Protein AF-A0A945MTF8-F1 (afdb_monomer)

Structure (mmCIF, N/CA/C/O backbone):
data_AF-A0A945MTF8-F1
#
_entry.id   AF-A0A945MTF8-F1
#
loop_
_atom_site.group_PDB
_atom_site.id
_atom_site.type_symbol
_atom_site.label_atom_id
_atom_site.label_alt_id
_atom_site.label_comp_id
_atom_site.label_asym_id
_atom_site.label_entity_id
_atom_site.label_seq_id
_atom_site.pdbx_PDB_ins_code
_atom_site.Cartn_x
_atom_site.Cartn_y
_atom_site.Cartn_z
_atom_site.occupancy
_atom_site.B_iso_or_equiv
_atom_site.auth_seq_id
_atom_site.auth_comp_id
_atom_site.auth_asym_id
_atom_site.auth_atom_id
_atom_site.pdbx_PDB_model_num
ATOM 1 N N . MET A 1 1 ? -28.505 -0.202 5.820 1.00 47.41 1 MET A N 1
ATOM 2 C CA . MET A 1 1 ? -27.572 0.506 6.718 1.00 47.41 1 MET A CA 1
ATOM 3 C C . MET A 1 1 ? -26.329 0.778 5.888 1.00 47.41 1 MET A C 1
ATOM 5 O O . MET A 1 1 ? -25.765 -0.178 5.376 1.00 47.41 1 MET A O 1
ATOM 9 N N . SER A 1 2 ? -26.020 2.040 5.592 1.00 57.12 2 SER A N 1
ATOM 10 C CA . SER A 1 2 ? -24.848 2.424 4.793 1.00 57.12 2 SER A CA 1
ATOM 11 C C . SER A 1 2 ? -23.661 2.619 5.728 1.00 57.12 2 SER A C 1
ATOM 13 O O . SER A 1 2 ? -23.760 3.416 6.659 1.00 57.12 2 SER A O 1
ATOM 15 N N . PHE A 1 3 ? -22.570 1.899 5.489 1.00 72.44 3 PHE A N 1
ATOM 16 C CA . PHE A 1 3 ? -21.323 2.063 6.228 1.00 72.44 3 PHE A CA 1
ATOM 17 C C . PHE A 1 3 ? -20.333 2.825 5.352 1.00 72.44 3 PHE A C 1
ATOM 19 O O . PHE A 1 3 ? -20.243 2.568 4.152 1.00 72.44 3 PHE A O 1
ATOM 26 N N . TYR A 1 4 ? -19.634 3.787 5.945 1.00 80.44 4 TYR A N 1
ATOM 27 C CA . TYR A 1 4 ? -18.484 4.417 5.313 1.00 80.44 4 TYR A CA 1
ATOM 28 C C . TYR A 1 4 ? -17.279 3.496 5.501 1.00 80.44 4 TYR A C 1
ATOM 30 O O . TYR A 1 4 ? -16.988 3.092 6.625 1.00 80.44 4 TYR A O 1
ATOM 38 N N . VAL A 1 5 ? -16.605 3.164 4.403 1.00 85.69 5 VAL A N 1
ATOM 39 C CA . VAL A 1 5 ? -15.340 2.428 4.406 1.00 85.69 5 VAL A CA 1
ATOM 40 C C . VAL A 1 5 ? -14.358 3.278 3.618 1.00 85.69 5 VAL A C 1
ATOM 42 O O . VAL A 1 5 ? -14.598 3.562 2.444 1.00 85.69 5 VAL A O 1
ATOM 45 N N . ALA A 1 6 ? -13.293 3.730 4.276 1.00 92.75 6 ALA A N 1
ATOM 46 C CA . ALA A 1 6 ? -12.220 4.430 3.587 1.00 92.75 6 ALA A CA 1
ATOM 47 C C . ALA A 1 6 ? -11.354 3.416 2.831 1.00 92.75 6 ALA A C 1
ATOM 49 O O . ALA A 1 6 ? -11.123 2.311 3.320 1.00 92.75 6 ALA A O 1
ATOM 50 N N . ALA A 1 7 ? -10.878 3.801 1.653 1.00 93.38 7 ALA A N 1
ATOM 51 C CA . ALA A 1 7 ? -9.973 3.003 0.842 1.00 93.38 7 ALA A CA 1
ATOM 52 C C . ALA A 1 7 ? -8.694 3.801 0.590 1.00 93.38 7 ALA A C 1
ATOM 54 O O . ALA A 1 7 ? -8.770 4.975 0.221 1.00 93.38 7 ALA A O 1
ATOM 55 N N . TYR A 1 8 ? -7.545 3.164 0.800 1.00 93.38 8 TYR A N 1
ATOM 56 C CA . TYR A 1 8 ? -6.234 3.786 0.669 1.00 93.38 8 TYR A CA 1
ATOM 57 C C . TYR A 1 8 ? -5.361 3.001 -0.299 1.00 93.38 8 TYR A C 1
ATOM 59 O O . TYR A 1 8 ? -5.041 1.837 -0.037 1.00 93.38 8 TYR A O 1
ATOM 67 N N . ASP A 1 9 ? -4.910 3.664 -1.359 1.00 90.69 9 ASP A N 1
ATOM 68 C CA . ASP A 1 9 ? -3.800 3.173 -2.166 1.00 90.69 9 ASP A CA 1
ATOM 69 C C . ASP A 1 9 ? -2.518 3.347 -1.341 1.00 90.69 9 ASP A C 1
ATOM 71 O O . ASP A 1 9 ? -2.094 4.448 -0.985 1.00 90.69 9 ASP A O 1
ATOM 75 N N . THR A 1 10 ? -1.968 2.216 -0.914 1.00 89.00 10 THR A N 1
ATOM 76 C CA . THR A 1 10 ? -0.821 2.119 -0.014 1.00 89.00 10 THR A CA 1
ATOM 77 C C . THR A 1 10 ? 0.413 1.870 -0.861 1.00 89.00 10 THR A C 1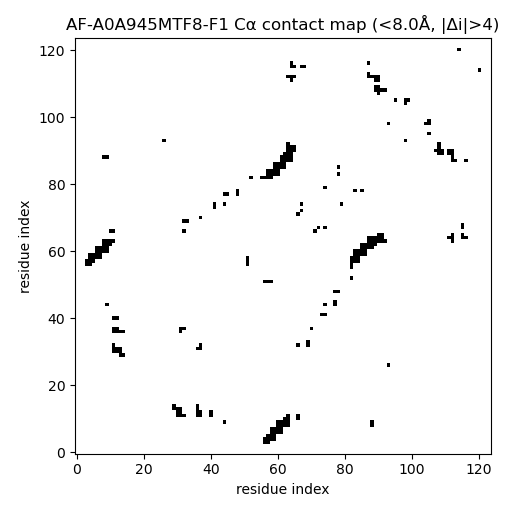
ATOM 79 O O . THR A 1 10 ? 0.827 0.733 -1.103 1.00 89.00 10 THR A O 1
ATOM 82 N N . GLU A 1 11 ? 0.965 2.973 -1.343 1.00 82.06 11 GLU A N 1
ATOM 83 C CA . GLU A 1 11 ? 2.108 3.021 -2.247 1.00 82.06 11 GLU A CA 1
ATOM 84 C C . GLU A 1 11 ? 3.346 3.571 -1.526 1.00 82.06 11 GLU A C 1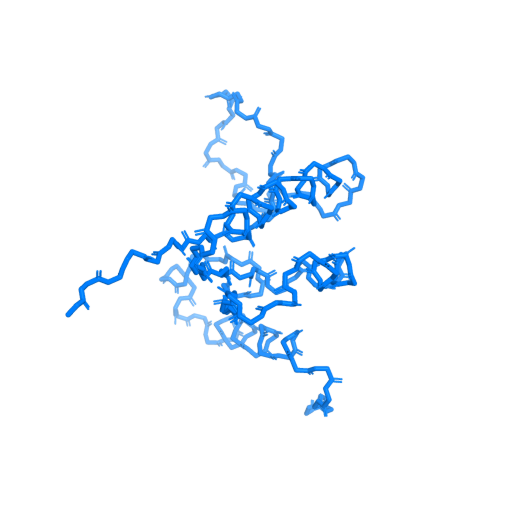
ATOM 86 O O . GLU A 1 11 ? 3.239 4.254 -0.504 1.00 82.06 11 GLU A O 1
ATOM 91 N N . ALA A 1 12 ? 4.542 3.299 -2.055 1.00 68.19 12 ALA A N 1
ATOM 92 C CA . ALA A 1 12 ? 5.743 3.977 -1.576 1.00 68.19 12 ALA A CA 1
ATOM 93 C C . ALA A 1 12 ? 5.638 5.470 -1.910 1.00 68.19 12 ALA A C 1
ATOM 95 O O . ALA A 1 12 ? 5.496 5.846 -3.072 1.00 68.19 12 ALA A O 1
ATOM 96 N N . VAL A 1 13 ? 5.712 6.328 -0.892 1.00 63.00 13 VAL A N 1
ATOM 97 C CA . VAL A 1 13 ? 5.576 7.770 -1.092 1.00 63.00 13 VAL A CA 1
ATOM 9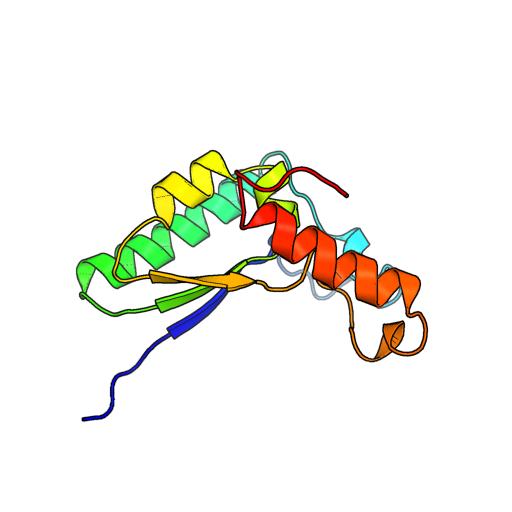8 C C . VAL A 1 13 ? 6.943 8.411 -1.318 1.00 63.00 13 VAL A C 1
ATOM 100 O O . VAL A 1 13 ? 7.774 8.529 -0.421 1.00 63.00 13 VAL A O 1
ATOM 103 N N . PHE A 1 14 ? 7.116 8.798 -2.579 1.00 61.62 14 PHE A N 1
ATOM 104 C CA . PHE A 1 14 ? 7.880 9.896 -3.166 1.00 61.62 14 PHE A CA 1
ATOM 105 C C . PHE A 1 14 ? 8.395 10.965 -2.186 1.00 61.62 14 PHE A C 1
ATOM 107 O O . PHE A 1 14 ? 7.672 11.439 -1.309 1.00 61.62 14 PHE A O 1
ATOM 114 N N . ALA A 1 15 ? 9.613 11.463 -2.433 1.00 44.88 15 ALA A N 1
ATOM 115 C CA . ALA A 1 15 ? 10.020 12.779 -1.942 1.00 44.88 15 ALA A CA 1
ATOM 116 C C . ALA A 1 15 ? 8.982 13.807 -2.422 1.00 44.88 15 ALA A C 1
ATOM 118 O O . ALA A 1 15 ? 8.796 14.040 -3.614 1.00 44.88 15 ALA A O 1
ATOM 119 N N . TRP A 1 16 ? 8.227 14.356 -1.494 1.00 49.53 16 TRP A N 1
ATOM 120 C CA . TRP A 1 16 ? 7.029 15.130 -1.754 1.00 49.53 16 TRP A CA 1
ATOM 121 C C . TRP A 1 16 ? 7.348 16.479 -2.431 1.00 49.53 16 TRP A C 1
ATOM 123 O O . TRP A 1 16 ? 8.035 17.334 -1.885 1.00 49.53 16 TRP A O 1
ATOM 133 N N . TRP A 1 17 ? 6.761 16.636 -3.624 1.00 42.28 17 TRP A N 1
ATOM 134 C CA . TRP A 1 17 ? 5.992 17.797 -4.103 1.00 42.28 17 TRP A CA 1
ATOM 135 C C . TRP A 1 17 ? 6.692 19.134 -4.403 1.00 42.28 17 TRP A C 1
ATOM 137 O O . TRP A 1 17 ? 6.197 20.203 -4.048 1.00 42.28 17 TRP A O 1
ATOM 147 N N . GLU A 1 18 ? 7.766 19.101 -5.193 1.00 41.84 18 GLU A N 1
ATOM 148 C CA . GLU A 1 18 ? 8.070 20.235 -6.072 1.00 41.84 18 GLU A CA 1
ATOM 149 C C . GLU A 1 18 ? 7.345 20.049 -7.424 1.00 41.84 18 GLU A C 1
ATOM 151 O O . GLU A 1 18 ? 7.584 19.046 -8.100 1.00 41.84 18 GLU A O 1
ATOM 156 N N . PRO A 1 19 ? 6.507 21.003 -7.886 1.00 43.00 19 PRO A N 1
ATOM 157 C CA . PRO A 1 19 ? 5.896 20.986 -9.225 1.00 43.00 19 PRO A CA 1
ATOM 158 C C . PRO A 1 19 ? 6.924 21.187 -10.359 1.00 43.00 19 PRO A C 1
ATOM 160 O O . PRO A 1 19 ? 6.573 21.465 -11.504 1.00 43.00 19 PRO A O 1
ATOM 163 N N . THR A 1 20 ? 8.210 21.071 -10.054 1.00 48.09 20 THR A N 1
ATOM 164 C CA . THR A 1 20 ? 9.339 21.386 -10.918 1.00 48.09 20 THR A CA 1
ATOM 165 C C . THR A 1 20 ? 10.145 20.135 -11.204 1.00 48.09 20 THR A C 1
ATOM 167 O O . THR A 1 20 ? 11.314 20.051 -10.841 1.00 48.09 20 THR A O 1
ATO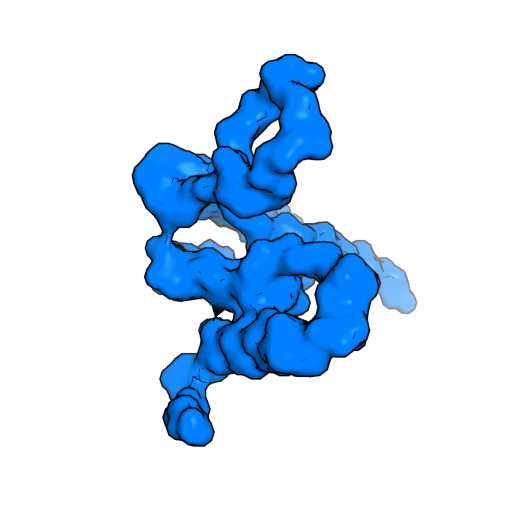M 170 N N . ARG A 1 21 ? 9.568 19.158 -11.910 1.00 47.09 21 ARG A N 1
ATOM 171 C CA . ARG A 1 21 ? 10.392 18.252 -12.722 1.00 47.09 21 ARG A CA 1
ATOM 172 C C . ARG A 1 21 ? 9.582 17.579 -13.819 1.00 47.09 21 ARG A C 1
ATOM 174 O O . ARG A 1 21 ? 8.609 16.889 -13.556 1.00 47.09 21 ARG A O 1
ATOM 181 N N . SER A 1 22 ? 10.012 17.845 -15.048 1.00 47.97 22 SER A N 1
ATOM 182 C CA . SER A 1 22 ? 9.409 17.414 -16.304 1.00 47.97 22 SER A CA 1
ATOM 183 C C . SER A 1 22 ? 9.122 15.909 -16.337 1.00 47.97 22 SER A C 1
ATOM 185 O O . SER A 1 22 ? 10.058 15.114 -16.235 1.00 47.97 22 SER A O 1
ATOM 187 N N . ASP A 1 23 ? 7.839 15.566 -16.439 1.00 52.88 23 ASP A N 1
ATOM 188 C CA . ASP A 1 23 ? 7.137 14.587 -17.295 1.00 52.88 23 ASP A CA 1
ATOM 189 C C . ASP A 1 23 ? 7.887 13.561 -18.196 1.00 52.88 23 ASP A C 1
ATOM 191 O O . ASP A 1 23 ? 7.260 12.937 -19.047 1.00 52.88 23 ASP A O 1
ATOM 195 N N . ALA A 1 24 ? 9.178 13.278 -18.001 1.00 52.44 24 ALA A N 1
ATOM 196 C CA . ALA A 1 24 ? 9.956 12.353 -18.837 1.00 52.44 24 ALA A CA 1
ATOM 197 C C . ALA A 1 24 ? 10.562 11.146 -18.094 1.00 52.44 24 ALA A C 1
ATOM 199 O O . ALA A 1 24 ? 10.941 10.176 -18.745 1.00 52.44 24 ALA A O 1
ATOM 200 N N . ALA A 1 25 ? 10.683 11.176 -16.761 1.00 55.81 25 ALA A N 1
ATOM 201 C CA . ALA A 1 25 ? 11.431 10.145 -16.025 1.00 55.81 25 ALA A CA 1
ATOM 202 C C . ALA A 1 25 ? 10.600 8.906 -15.615 1.00 55.81 25 ALA A C 1
ATOM 204 O O . ALA A 1 25 ? 11.179 7.890 -15.241 1.00 55.81 25 ALA A O 1
ATOM 205 N N . GLY A 1 26 ? 9.268 8.953 -15.740 1.00 60.22 26 GLY A N 1
ATOM 206 C CA . GLY A 1 26 ? 8.378 7.846 -15.364 1.00 60.22 26 GLY A CA 1
ATOM 207 C C . GLY A 1 26 ? 8.201 7.676 -13.847 1.00 60.22 26 GLY A C 1
ATOM 208 O O . GLY A 1 26 ? 8.912 8.286 -13.052 1.00 60.22 26 GLY A O 1
ATOM 209 N N . TYR A 1 27 ? 7.220 6.859 -13.452 1.00 62.59 27 TYR A N 1
ATOM 210 C CA . TYR A 1 27 ? 6.828 6.610 -12.054 1.00 62.59 27 TYR A CA 1
ATOM 211 C C . TYR A 1 27 ? 8.001 6.087 -11.199 1.00 62.59 27 TYR A C 1
ATOM 213 O O . TYR A 1 27 ? 8.249 6.593 -10.105 1.00 62.59 27 TYR A O 1
ATOM 221 N N . ASP A 1 28 ? 8.807 5.175 -11.752 1.00 66.12 28 ASP A N 1
ATOM 222 C CA . ASP A 1 28 ? 9.926 4.524 -11.055 1.00 66.12 28 ASP A CA 1
ATOM 223 C C . ASP A 1 28 ? 11.056 5.469 -10.632 1.00 66.12 28 ASP A C 1
ATOM 225 O O . ASP A 1 28 ? 11.777 5.182 -9.675 1.00 66.12 28 ASP A O 1
ATOM 229 N N . ALA A 1 29 ? 11.233 6.601 -11.319 1.00 67.12 29 ALA A N 1
ATOM 230 C CA . ALA A 1 29 ? 12.355 7.508 -11.072 1.00 67.12 29 ALA A CA 1
ATOM 231 C C . ALA A 1 29 ? 12.294 8.219 -9.712 1.00 67.12 29 ALA A C 1
ATOM 233 O O . ALA A 1 29 ? 13.256 8.881 -9.316 1.00 67.12 29 ALA A O 1
ATOM 234 N N . TYR A 1 30 ? 11.173 8.099 -9.005 1.00 69.19 30 TYR A N 1
ATOM 235 C CA . TYR A 1 30 ? 10.916 8.842 -7.778 1.00 69.19 30 TYR A CA 1
ATOM 236 C C . TYR A 1 30 ? 10.489 7.948 -6.608 1.00 69.19 30 TYR A C 1
ATOM 238 O O . TYR A 1 30 ? 10.158 8.456 -5.534 1.00 69.19 30 TYR A O 1
ATOM 246 N N . LEU A 1 31 ? 10.528 6.628 -6.796 1.00 75.31 31 LEU A N 1
ATOM 247 C CA . LEU A 1 31 ? 10.263 5.660 -5.743 1.00 75.31 31 LEU A CA 1
ATOM 248 C C . LEU A 1 31 ? 11.544 5.364 -4.965 1.00 75.31 31 LEU A C 1
ATOM 250 O O . LEU A 1 31 ? 12.595 5.083 -5.540 1.00 75.31 31 LEU A O 1
ATOM 254 N N . SER A 1 32 ? 11.437 5.353 -3.640 1.00 79.19 32 SER A N 1
ATOM 255 C CA . SER A 1 32 ? 12.433 4.736 -2.768 1.00 79.19 32 SER A CA 1
ATOM 256 C C . SER A 1 32 ? 11.723 3.855 -1.757 1.00 79.19 32 SER A C 1
ATOM 258 O O . SER A 1 32 ? 10.789 4.292 -1.089 1.00 79.19 32 SER A O 1
ATOM 260 N N . TYR A 1 33 ? 12.201 2.622 -1.626 1.00 80.06 33 TYR A N 1
ATOM 261 C CA . TYR A 1 33 ? 11.720 1.655 -0.638 1.00 80.06 33 TYR A CA 1
ATOM 262 C C . TYR A 1 33 ? 12.658 1.536 0.569 1.00 80.06 33 TYR A C 1
ATOM 264 O O . TYR A 1 33 ? 12.488 0.662 1.416 1.00 80.06 33 TYR A O 1
ATOM 272 N N . GLU A 1 34 ? 13.669 2.399 0.648 1.00 82.12 34 GLU A N 1
ATOM 273 C CA . GLU A 1 34 ? 14.733 2.333 1.644 1.00 82.12 34 GLU A CA 1
ATOM 274 C C . GLU A 1 34 ? 14.965 3.694 2.302 1.00 82.12 34 GLU A C 1
ATOM 276 O O . GLU A 1 34 ? 14.571 4.739 1.777 1.00 82.12 34 GLU A O 1
ATOM 281 N N . GLY A 1 35 ? 15.643 3.674 3.451 1.00 86.94 35 GLY A N 1
ATOM 282 C CA . GLY A 1 35 ? 16.039 4.877 4.177 1.00 86.94 35 GLY A CA 1
ATOM 283 C C . GLY A 1 35 ? 14.857 5.672 4.732 1.00 86.94 35 GLY A C 1
ATOM 284 O O . GLY A 1 35 ? 13.843 5.110 5.139 1.00 86.94 35 GLY A O 1
ATOM 285 N N . GLU A 1 36 ? 15.012 6.995 4.762 1.00 86.81 36 GLU A N 1
ATOM 286 C CA . GLU A 1 36 ? 14.027 7.926 5.328 1.00 86.81 36 GLU A CA 1
ATOM 287 C C . GLU A 1 36 ? 12.637 7.849 4.659 1.00 86.81 36 GLU A C 1
ATOM 289 O O . GLU A 1 36 ? 11.660 7.774 5.404 1.00 86.81 36 GLU A O 1
ATOM 294 N N . PRO A 1 37 ? 12.502 7.726 3.320 1.00 83.75 37 PRO A N 1
ATOM 295 C CA . PRO A 1 37 ? 11.196 7.559 2.676 1.00 83.75 37 PRO A CA 1
ATOM 296 C C . PRO A 1 37 ? 10.387 6.368 3.202 1.00 83.75 37 PRO A C 1
ATOM 298 O O . PRO A 1 37 ? 9.181 6.481 3.424 1.00 83.75 37 PRO A O 1
ATOM 301 N N . ARG A 1 38 ? 11.049 5.232 3.466 1.00 87.81 38 ARG A N 1
ATOM 302 C CA . ARG A 1 38 ? 10.402 4.039 4.029 1.00 87.81 38 ARG A CA 1
ATOM 303 C C . ARG A 1 38 ? 9.867 4.300 5.435 1.00 87.81 38 ARG A C 1
ATOM 305 O O . ARG A 1 38 ? 8.746 3.906 5.747 1.00 87.81 38 ARG A O 1
ATOM 312 N N . GLU A 1 39 ? 10.653 4.960 6.280 1.00 89.75 39 GLU A N 1
ATOM 313 C CA . GLU A 1 39 ? 10.241 5.282 7.651 1.00 89.75 39 GLU A CA 1
ATOM 314 C C . GLU A 1 39 ? 9.082 6.286 7.666 1.00 89.75 39 GLU A C 1
ATOM 316 O O . GLU A 1 39 ? 8.117 6.104 8.411 1.00 89.75 39 GLU A O 1
ATOM 321 N N . THR A 1 40 ? 9.125 7.295 6.793 1.00 87.88 40 THR A N 1
ATOM 322 C CA . THR A 1 40 ? 8.040 8.272 6.621 1.00 87.88 40 THR A CA 1
ATOM 323 C C . THR A 1 40 ? 6.756 7.602 6.132 1.00 87.88 40 THR A C 1
ATOM 325 O O . THR A 1 40 ? 5.679 7.856 6.679 1.00 87.88 40 THR A O 1
ATOM 328 N N . PHE A 1 41 ? 6.858 6.669 5.184 1.00 90.44 41 PHE A N 1
ATOM 329 C CA . PHE A 1 41 ? 5.736 5.834 4.759 1.00 90.44 41 PHE A CA 1
ATOM 330 C C . PHE A 1 41 ? 5.144 5.019 5.923 1.00 90.44 41 PHE A C 1
ATOM 332 O O . PHE A 1 41 ? 3.937 5.077 6.163 1.00 90.44 41 PHE A O 1
ATOM 339 N N . LEU A 1 42 ? 5.976 4.303 6.691 1.00 92.88 42 LEU A N 1
ATOM 340 C CA . LEU A 1 42 ? 5.513 3.495 7.827 1.00 92.88 42 LEU A CA 1
ATOM 341 C C . LEU A 1 42 ? 4.857 4.351 8.918 1.00 92.88 42 LEU A C 1
ATOM 343 O O . LEU A 1 42 ? 3.876 3.927 9.532 1.00 92.88 42 LEU A O 1
ATOM 347 N N . ALA A 1 43 ? 5.369 5.561 9.158 1.00 93.44 43 ALA A N 1
ATOM 348 C CA . ALA A 1 43 ? 4.755 6.516 10.072 1.00 93.44 43 ALA A CA 1
ATOM 349 C C . ALA A 1 43 ? 3.368 6.967 9.582 1.00 93.44 43 ALA A C 1
ATOM 351 O O . ALA A 1 43 ? 2.429 7.010 10.377 1.00 93.44 43 ALA A O 1
ATOM 352 N N . GLY A 1 44 ? 3.217 7.235 8.281 1.00 92.94 44 GLY A N 1
ATOM 353 C CA . GLY A 1 44 ? 1.932 7.570 7.663 1.00 92.94 44 GLY A CA 1
ATOM 354 C C . GLY A 1 44 ? 0.915 6.431 7.759 1.00 92.94 44 GLY A C 1
ATOM 355 O O . GLY A 1 44 ? -0.201 6.645 8.234 1.00 92.94 44 GLY A O 1
ATOM 356 N N . ALA A 1 45 ? 1.314 5.209 7.392 1.00 9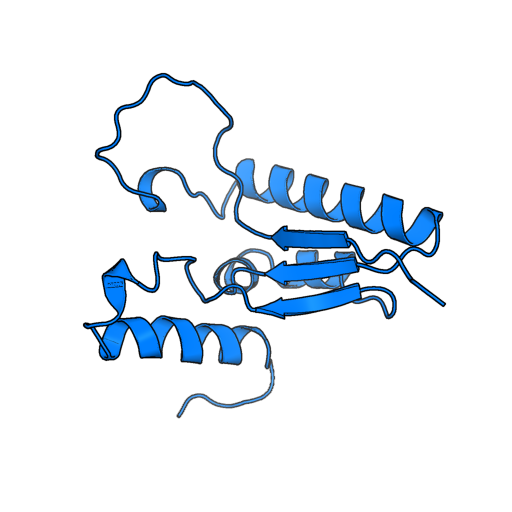4.56 45 ALA A N 1
ATOM 357 C CA . ALA A 1 45 ? 0.465 4.022 7.503 1.00 94.56 45 ALA A CA 1
ATOM 358 C C . ALA A 1 45 ? -0.0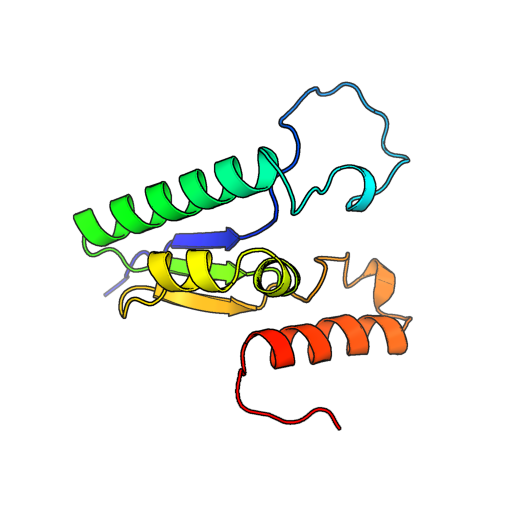14 3.802 8.948 1.00 94.56 45 ALA A C 1
ATOM 360 O O . ALA A 1 45 ? -1.197 3.549 9.183 1.00 94.56 45 ALA A O 1
ATOM 361 N N . ARG A 1 46 ? 0.885 3.973 9.929 1.00 97.06 46 ARG A N 1
ATOM 362 C CA . ARG A 1 46 ? 0.546 3.878 11.354 1.00 97.06 46 ARG A CA 1
ATOM 363 C C . ARG A 1 46 ? -0.466 4.937 11.779 1.00 97.06 46 ARG A C 1
ATOM 365 O O . ARG A 1 46 ? -1.448 4.592 12.425 1.00 97.06 46 ARG A O 1
ATOM 372 N N . ALA A 1 47 ? -0.266 6.193 11.388 1.00 96.88 47 ALA A N 1
ATOM 373 C CA . ALA A 1 47 ? -1.176 7.277 11.747 1.00 96.88 47 ALA A CA 1
ATOM 374 C C . ALA A 1 47 ? -2.600 7.051 11.202 1.00 96.88 47 ALA A C 1
ATOM 376 O O . ALA A 1 47 ? -3.579 7.289 11.910 1.00 96.88 47 ALA A O 1
ATOM 377 N N . VAL A 1 48 ? -2.725 6.550 9.967 1.00 96.38 48 VAL A N 1
ATOM 378 C CA . VAL A 1 48 ? -4.029 6.202 9.376 1.00 96.38 48 VAL A CA 1
ATOM 379 C C . VAL A 1 48 ? -4.677 5.041 10.134 1.00 96.38 48 VAL A C 1
ATOM 381 O O . VAL A 1 48 ? -5.840 5.146 10.526 1.00 96.38 48 VAL A O 1
ATOM 384 N N . ALA A 1 49 ? -3.931 3.963 10.390 1.00 96.88 49 ALA A N 1
ATOM 385 C CA . ALA A 1 49 ? -4.436 2.818 11.144 1.00 96.88 49 ALA A CA 1
ATOM 386 C C . ALA A 1 49 ? -4.933 3.235 12.541 1.00 96.88 49 ALA A C 1
ATOM 388 O O . ALA A 1 49 ? -6.061 2.920 12.917 1.00 96.88 49 ALA A O 1
ATOM 389 N N . GLU A 1 50 ? -4.145 4.014 13.285 1.00 97.69 50 GLU A N 1
ATOM 390 C CA . GLU A 1 50 ? -4.513 4.504 14.619 1.00 97.69 50 GLU A CA 1
ATOM 391 C C . GLU A 1 50 ? -5.801 5.344 14.606 1.00 97.69 50 GLU A C 1
ATOM 393 O O . GLU A 1 50 ? -6.653 5.170 15.480 1.00 97.69 50 GLU A O 1
ATOM 398 N N . ALA A 1 51 ? -5.996 6.202 13.598 1.00 96.56 51 ALA A N 1
ATOM 399 C CA . ALA A 1 51 ? -7.217 6.998 13.460 1.00 96.56 51 ALA A CA 1
ATOM 400 C C . ALA A 1 51 ? -8.471 6.125 13.257 1.00 96.56 51 ALA A C 1
ATOM 402 O O . ALA A 1 51 ? -9.529 6.387 13.843 1.00 96.56 51 ALA A O 1
ATOM 403 N N . HIS A 1 52 ? -8.353 5.063 12.460 1.00 96.88 52 HIS A N 1
ATOM 404 C CA . HIS A 1 52 ? -9.439 4.113 12.245 1.00 96.88 52 HIS A CA 1
ATOM 405 C C . HIS A 1 52 ? -9.741 3.280 13.492 1.00 96.88 52 HIS A C 1
ATOM 407 O O . HIS A 1 52 ? -10.907 3.144 13.865 1.00 96.88 52 HIS A O 1
ATOM 413 N N . LEU A 1 53 ? -8.712 2.779 14.181 1.00 95.62 53 LEU A N 1
ATOM 414 C CA . LEU A 1 53 ? -8.885 2.021 15.423 1.00 95.62 53 LEU A CA 1
ATOM 415 C C . LEU A 1 53 ? -9.519 2.875 16.526 1.00 95.62 53 LEU A C 1
ATOM 417 O O . LEU A 1 53 ? -10.408 2.401 17.227 1.00 95.62 53 LEU A O 1
ATOM 421 N N . GLY A 1 54 ? -9.128 4.148 16.643 1.00 96.19 54 GLY A N 1
ATOM 422 C CA . GLY A 1 54 ? -9.680 5.071 17.639 1.00 96.19 54 GLY A CA 1
ATOM 423 C C . GLY A 1 54 ? -11.160 5.420 17.440 1.00 96.19 54 GLY A C 1
ATOM 424 O O . GLY A 1 54 ? -11.798 5.918 18.365 1.00 96.19 54 GLY A O 1
ATOM 425 N N . THR A 1 55 ? -11.712 5.162 16.253 1.00 93.94 55 THR A N 1
ATOM 426 C CA . THR A 1 55 ? -13.120 5.428 15.913 1.00 93.94 55 THR A CA 1
ATOM 427 C C . THR A 1 55 ? -13.906 4.166 15.566 1.00 93.94 55 THR A C 1
ATOM 429 O O . THR A 1 55 ? -15.071 4.270 15.192 1.00 93.94 55 THR A O 1
ATOM 432 N N . GLU A 1 56 ? -13.275 2.991 15.662 1.00 92.25 56 GLU A N 1
ATOM 433 C CA . GLU A 1 56 ? -13.823 1.703 15.214 1.00 92.25 56 GLU A CA 1
ATOM 434 C C . GLU A 1 56 ? -14.323 1.725 13.753 1.00 92.25 56 GLU A C 1
ATOM 436 O O . GLU A 1 56 ? -15.224 0.978 13.367 1.00 92.25 56 GLU A O 1
ATOM 441 N N . THR A 1 57 ? -13.732 2.582 12.914 1.00 93.88 57 THR A N 1
ATOM 442 C CA . THR A 1 57 ? -14.122 2.724 11.506 1.00 93.88 57 THR A CA 1
ATOM 443 C C . THR A 1 57 ? -13.336 1.728 10.653 1.00 93.88 57 THR A C 1
ATOM 445 O O . THR A 1 57 ? -12.106 1.741 10.708 1.00 93.88 57 THR A O 1
ATOM 448 N N . PRO A 1 58 ? -13.978 0.897 9.816 1.00 95.56 58 PRO A N 1
ATOM 449 C CA . PRO A 1 58 ? -13.256 -0.018 8.937 1.00 95.56 58 PRO A CA 1
ATOM 450 C C . PRO A 1 58 ? -12.525 0.713 7.800 1.00 95.56 58 PRO A C 1
ATOM 452 O O . PRO A 1 58 ? -12.933 1.799 7.374 1.00 95.56 58 PRO A O 1
ATOM 455 N N . ALA A 1 59 ? -11.467 0.091 7.281 1.00 96.25 59 ALA A N 1
ATOM 456 C CA . ALA A 1 59 ? -10.723 0.580 6.119 1.00 96.25 59 ALA A CA 1
ATOM 457 C C . ALA A 1 59 ? -10.249 -0.561 5.219 1.00 96.25 59 ALA A C 1
ATOM 459 O O . ALA A 1 59 ? -9.971 -1.658 5.699 1.00 96.25 59 ALA A O 1
ATOM 460 N N . THR A 1 60 ? -10.092 -0.269 3.932 1.00 95.81 60 THR A N 1
ATOM 461 C CA . THR A 1 60 ? -9.403 -1.136 2.976 1.00 95.81 60 THR A CA 1
ATOM 462 C C . THR A 1 60 ? -8.068 -0.505 2.584 1.00 95.81 60 THR A C 1
ATOM 464 O O . THR A 1 60 ? -8.018 0.668 2.217 1.00 95.81 60 THR A O 1
ATOM 467 N N . PHE A 1 61 ? -6.992 -1.284 2.625 1.00 94.69 61 PHE A N 1
ATOM 468 C CA . PHE A 1 61 ? -5.661 -0.880 2.177 1.00 94.69 61 PHE A CA 1
ATOM 469 C C . PHE A 1 61 ? -5.286 -1.681 0.933 1.00 94.69 61 PHE A C 1
ATOM 471 O O . PHE A 1 61 ? -5.123 -2.899 0.996 1.00 94.69 61 PHE A O 1
ATOM 478 N N . PHE A 1 62 ? -5.138 -1.001 -0.200 1.00 93.50 62 PHE A N 1
ATOM 479 C CA . PHE A 1 62 ? -4.626 -1.580 -1.435 1.00 93.50 62 PHE A CA 1
ATOM 480 C C . PHE A 1 62 ? -3.102 -1.463 -1.428 1.00 93.50 62 PHE A C 1
ATOM 482 O O . PHE A 1 62 ? -2.557 -0.383 -1.614 1.00 93.50 62 PHE A O 1
ATOM 489 N N . ILE A 1 63 ? -2.395 -2.563 -1.176 1.00 91.19 63 ILE A N 1
ATOM 490 C CA . ILE A 1 63 ? -0.940 -2.559 -0.985 1.00 91.19 63 ILE A CA 1
ATOM 491 C C . ILE A 1 63 ? -0.230 -2.912 -2.291 1.00 91.19 63 ILE A C 1
ATOM 493 O O . ILE A 1 63 ? -0.473 -3.979 -2.867 1.00 91.19 63 ILE A O 1
ATOM 497 N N . VAL A 1 64 ? 0.706 -2.057 -2.713 1.00 90.75 64 VAL A N 1
ATOM 498 C CA . VAL A 1 64 ? 1.692 -2.401 -3.748 1.00 90.75 64 VAL A CA 1
ATOM 499 C C . VAL A 1 64 ? 2.602 -3.488 -3.196 1.00 90.75 64 VAL A C 1
ATOM 501 O O . VAL A 1 64 ? 3.366 -3.261 -2.258 1.00 90.75 64 VAL A O 1
ATOM 504 N N . ALA A 1 65 ? 2.517 -4.689 -3.757 1.00 91.06 65 ALA A N 1
ATOM 505 C CA . ALA A 1 65 ? 3.090 -5.881 -3.141 1.00 91.06 65 ALA A CA 1
ATOM 506 C C . ALA A 1 65 ? 4.617 -5.829 -2.970 1.00 91.06 65 ALA A C 1
ATOM 508 O O . ALA A 1 65 ? 5.125 -6.405 -2.011 1.00 91.06 65 ALA A O 1
ATOM 509 N N . LYS A 1 66 ? 5.347 -5.082 -3.809 1.00 88.69 66 LYS A N 1
ATOM 510 C CA . LYS A 1 66 ? 6.789 -4.854 -3.633 1.00 88.69 66 LYS A CA 1
ATOM 511 C C . LYS A 1 66 ? 7.145 -4.206 -2.289 1.00 88.69 66 LYS A C 1
ATOM 513 O O . LYS A 1 66 ? 8.223 -4.467 -1.770 1.00 88.69 66 LYS A O 1
ATOM 518 N N . LEU A 1 67 ? 6.249 -3.433 -1.661 1.00 88.38 67 LEU A N 1
ATOM 519 C CA . LEU A 1 67 ? 6.468 -2.910 -0.301 1.00 88.38 67 LEU A CA 1
ATOM 520 C C . LEU A 1 67 ? 6.717 -4.027 0.718 1.00 88.38 67 LEU A C 1
ATOM 522 O O . LEU A 1 67 ? 7.492 -3.850 1.657 1.00 88.38 67 LEU A O 1
ATOM 526 N N . LEU A 1 68 ? 6.091 -5.189 0.526 1.00 89.94 68 LEU A N 1
ATOM 527 C CA . LEU A 1 68 ? 6.215 -6.318 1.443 1.00 89.94 68 LEU A CA 1
ATOM 528 C C . LEU A 1 68 ? 7.628 -6.914 1.439 1.00 89.94 68 LEU A C 1
ATOM 530 O O . LEU A 1 68 ? 8.062 -7.421 2.472 1.00 89.94 68 LEU A O 1
ATOM 534 N N . ASP A 1 69 ? 8.369 -6.763 0.339 1.00 88.88 69 ASP A N 1
ATOM 535 C CA . ASP A 1 69 ? 9.773 -7.175 0.246 1.00 88.88 69 ASP A CA 1
ATOM 536 C C . ASP A 1 69 ? 10.702 -6.273 1.081 1.00 88.88 69 ASP A C 1
ATOM 538 O O . ASP A 1 69 ? 11.793 -6.693 1.465 1.00 88.88 69 ASP A O 1
ATOM 542 N N . HIS A 1 70 ? 10.273 -5.043 1.388 1.00 88.81 70 HIS A N 1
ATOM 543 C CA . HIS A 1 70 ? 11.099 -4.019 2.039 1.00 88.81 70 HIS A CA 1
ATOM 544 C C . HIS A 1 70 ? 10.687 -3.686 3.481 1.00 88.81 70 HIS A C 1
ATOM 546 O O . HIS A 1 70 ? 11.539 -3.298 4.285 1.00 88.81 70 HIS A O 1
ATOM 552 N N . CYS A 1 71 ? 9.398 -3.797 3.811 1.00 91.00 71 CYS A N 1
ATOM 553 C CA . CYS A 1 71 ? 8.849 -3.481 5.135 1.00 91.00 71 CYS A CA 1
ATOM 554 C C . CYS A 1 71 ? 7.620 -4.333 5.508 1.00 91.00 71 CYS A C 1
ATOM 556 O O . CYS A 1 71 ? 6.734 -3.888 6.242 1.00 91.00 71 CYS A O 1
ATOM 558 N N . GLY A 1 72 ? 7.534 -5.569 5.002 1.00 91.19 72 GLY A N 1
ATOM 559 C CA . GLY A 1 72 ? 6.380 -6.445 5.224 1.00 91.19 72 GLY A CA 1
ATOM 560 C C . GLY A 1 72 ? 6.109 -6.784 6.695 1.00 91.19 72 GLY A C 1
ATOM 561 O O . GLY A 1 72 ? 4.946 -6.861 7.097 1.00 91.19 72 GLY A O 1
ATOM 562 N N . SER A 1 73 ? 7.147 -6.955 7.522 1.00 92.75 73 SER A N 1
ATOM 563 C CA . SER A 1 73 ? 6.985 -7.203 8.964 1.00 92.75 73 SER A CA 1
ATOM 564 C C . SER A 1 73 ? 6.357 -6.017 9.694 1.00 92.75 73 SER A C 1
ATOM 566 O O . SER A 1 73 ? 5.472 -6.194 10.529 1.00 92.75 73 SER A O 1
ATOM 568 N N . GLU A 1 74 ? 6.797 -4.811 9.360 1.00 94.50 74 GLU A N 1
ATOM 569 C CA . GLU A 1 74 ? 6.351 -3.558 9.949 1.00 94.50 74 GLU A CA 1
ATOM 570 C C . GLU A 1 74 ? 4.929 -3.231 9.500 1.00 94.50 74 GLU A C 1
ATOM 572 O O . GLU A 1 74 ? 4.094 -2.879 10.331 1.00 94.50 74 GLU A O 1
ATOM 577 N N . LEU A 1 75 ? 4.624 -3.424 8.213 1.00 93.06 75 LEU A N 1
ATOM 578 C CA . LEU A 1 75 ? 3.268 -3.278 7.689 1.00 93.06 75 LEU A CA 1
ATOM 579 C C . LEU A 1 75 ? 2.303 -4.262 8.341 1.00 93.06 75 LEU A C 1
ATOM 581 O O . LEU A 1 75 ? 1.217 -3.858 8.745 1.00 93.06 75 LEU A O 1
ATOM 585 N N . ARG A 1 76 ? 2.703 -5.527 8.522 1.00 93.38 76 ARG A N 1
ATOM 586 C CA . ARG A 1 76 ? 1.883 -6.501 9.252 1.00 93.38 76 ARG A CA 1
ATOM 587 C C . ARG A 1 76 ? 1.625 -6.048 10.688 1.00 93.38 76 ARG A C 1
ATOM 589 O O . ARG A 1 76 ? 0.492 -6.105 11.138 1.00 93.38 76 ARG A O 1
ATOM 596 N N . ALA A 1 77 ? 2.642 -5.549 11.387 1.00 95.50 77 ALA A N 1
ATOM 597 C CA . ALA A 1 77 ? 2.479 -5.058 12.754 1.00 95.50 77 ALA A CA 1
ATOM 598 C C . ALA A 1 77 ? 1.511 -3.862 12.869 1.00 95.50 77 ALA A C 1
ATOM 600 O O . ALA A 1 77 ? 0.953 -3.640 13.940 1.00 95.50 77 ALA A O 1
ATOM 601 N N . ILE A 1 78 ? 1.319 -3.094 11.791 1.00 96.44 78 ILE A N 1
ATOM 602 C CA . ILE A 1 78 ? 0.404 -1.944 11.739 1.00 96.44 78 ILE A CA 1
ATOM 603 C C . ILE A 1 78 ? -1.005 -2.358 11.282 1.00 96.44 78 ILE A C 1
ATOM 605 O O . ILE A 1 78 ? -1.993 -1.860 11.818 1.00 96.44 78 ILE A O 1
ATOM 609 N N . LEU A 1 79 ? -1.098 -3.230 10.275 1.00 95.50 79 LEU A N 1
ATOM 610 C CA . LEU A 1 79 ? -2.318 -3.444 9.490 1.00 95.50 79 LEU A CA 1
ATOM 611 C C . LEU A 1 79 ? -2.998 -4.803 9.721 1.00 95.50 79 LEU A C 1
ATOM 613 O O . LEU A 1 79 ? -4.105 -5.004 9.227 1.00 95.50 79 LEU A O 1
ATOM 617 N N . ASP A 1 80 ? -2.383 -5.734 10.456 1.00 94.44 80 ASP A N 1
ATOM 618 C CA . ASP A 1 80 ? -2.987 -7.033 10.794 1.00 94.44 80 ASP A CA 1
ATOM 619 C C . ASP A 1 80 ? -4.040 -6.875 11.904 1.00 94.44 80 ASP A C 1
ATOM 621 O O . ASP A 1 80 ? -3.805 -7.161 13.080 1.00 94.44 80 ASP A O 1
ATOM 625 N N . HIS A 1 81 ? -5.204 -6.336 11.533 1.00 94.50 81 HIS A N 1
ATOM 626 C CA . HIS A 1 81 ? -6.323 -6.090 12.436 1.00 94.50 81 HIS A CA 1
ATOM 627 C C . HIS A 1 81 ? -7.671 -6.396 11.756 1.00 94.50 81 HIS A C 1
ATOM 629 O O . HIS A 1 81 ? -7.855 -6.025 10.599 1.00 94.50 81 HIS A O 1
ATOM 635 N N . PRO A 1 82 ? -8.669 -6.977 12.457 1.00 94.94 82 PRO A N 1
ATOM 636 C CA . PRO A 1 82 ? -9.962 -7.344 11.859 1.00 94.94 82 PRO A CA 1
ATOM 637 C C . PRO A 1 82 ? -10.781 -6.194 11.250 1.00 94.94 82 PRO A C 1
ATOM 639 O O . PRO A 1 82 ? -11.681 -6.440 10.453 1.00 94.94 82 PRO A O 1
ATOM 642 N N . SER A 1 83 ? -10.506 -4.948 11.643 1.00 94.06 83 SER A N 1
ATOM 643 C CA . SER A 1 83 ? -11.148 -3.752 11.066 1.00 94.06 83 SER A CA 1
ATOM 644 C C . SER A 1 83 ? -10.580 -3.360 9.701 1.00 94.06 83 SER A C 1
ATOM 646 O O . SER A 1 83 ? -11.117 -2.454 9.061 1.00 94.06 83 SER A O 1
ATOM 648 N N . PHE A 1 84 ? -9.486 -3.995 9.280 1.00 95.44 84 PHE A N 1
ATOM 649 C CA . PHE A 1 84 ? -8.781 -3.678 8.051 1.00 95.44 84 PHE A CA 1
ATOM 650 C C . PHE A 1 84 ? -8.900 -4.812 7.046 1.00 95.44 84 PHE A C 1
ATOM 652 O O . PHE A 1 84 ? -8.667 -5.978 7.355 1.00 95.44 84 PHE A O 1
ATOM 659 N N . ASP A 1 85 ? -9.252 -4.442 5.824 1.00 94.06 85 ASP A N 1
ATOM 660 C CA . ASP A 1 85 ? -9.224 -5.316 4.664 1.00 94.06 85 ASP A CA 1
ATOM 661 C C . ASP A 1 85 ? -7.962 -5.015 3.848 1.00 94.06 85 ASP A C 1
ATOM 663 O O . ASP A 1 85 ? -7.724 -3.869 3.466 1.00 94.06 85 ASP A O 1
ATOM 667 N N . LEU A 1 86 ? -7.124 -6.023 3.607 1.00 92.50 86 LEU A N 1
ATOM 668 C CA . LEU A 1 86 ? -5.858 -5.857 2.889 1.00 92.50 86 LEU A CA 1
ATOM 669 C C . LEU A 1 86 ? -5.993 -6.443 1.488 1.00 92.50 86 LEU A C 1
ATOM 671 O O . LEU A 1 86 ? -6.154 -7.649 1.311 1.00 92.50 86 LEU A O 1
ATOM 675 N N . GLN A 1 87 ? -5.902 -5.574 0.490 1.00 91.50 87 GLN A N 1
ATOM 676 C CA . GLN A 1 87 ? -6.089 -5.897 -0.918 1.00 91.50 87 GLN A CA 1
ATOM 677 C C . GLN A 1 87 ? -4.804 -5.648 -1.704 1.00 91.50 87 GLN A C 1
ATOM 679 O O . GLN A 1 87 ? -3.874 -4.992 -1.233 1.00 91.50 87 GLN A O 1
ATOM 684 N N . CYS A 1 88 ? -4.715 -6.220 -2.905 1.00 89.06 88 CYS A N 1
ATOM 685 C CA . CYS A 1 88 ? -3.535 -6.040 -3.744 1.00 89.06 88 CYS A CA 1
ATOM 686 C C . CYS A 1 88 ? -3.679 -4.832 -4.665 1.00 89.06 88 CYS A C 1
ATOM 688 O O . CYS A 1 88 ? -4.722 -4.663 -5.295 1.00 89.06 88 CYS A O 1
ATOM 690 N N . HIS A 1 89 ? -2.598 -4.070 -4.816 1.00 91.31 89 HIS A N 1
ATOM 691 C CA . HIS A 1 89 ? -2.492 -2.962 -5.756 1.00 91.31 8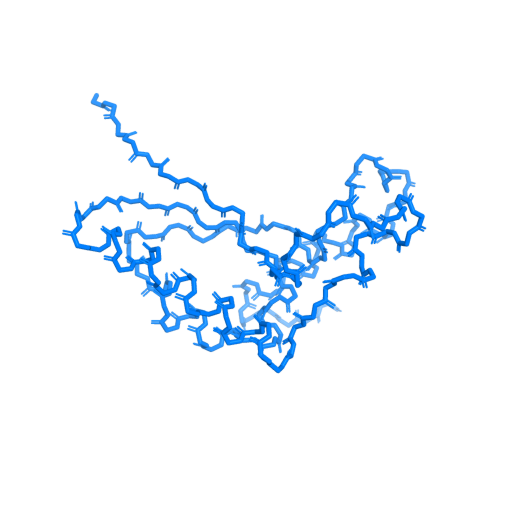9 HIS A CA 1
ATOM 692 C C . HIS A 1 89 ? -1.407 -3.195 -6.813 1.00 91.31 89 HIS A C 1
ATOM 694 O O . HIS A 1 89 ? -0.588 -2.321 -7.081 1.00 91.31 89 HIS A O 1
ATOM 700 N N . SER A 1 90 ? -1.385 -4.398 -7.403 1.00 90.44 90 SER A N 1
ATOM 701 C CA . SER A 1 90 ? -0.305 -4.916 -8.267 1.00 90.44 90 SER A CA 1
ATOM 702 C C . SER A 1 90 ? 1.048 -5.052 -7.549 1.00 90.44 90 SER A C 1
ATOM 704 O O . SER A 1 90 ? 1.143 -4.855 -6.333 1.00 90.44 90 SER A O 1
ATOM 706 N N . TYR A 1 91 ? 2.091 -5.476 -8.268 1.00 89.94 91 TYR A N 1
ATOM 707 C CA . TYR A 1 91 ? 3.408 -5.678 -7.676 1.00 89.94 91 TYR A CA 1
ATOM 708 C C . TYR A 1 91 ? 4.233 -4.392 -7.665 1.00 89.94 91 TYR A C 1
ATOM 710 O O . TYR A 1 91 ? 4.777 -4.054 -6.616 1.00 89.94 91 TYR A O 1
ATOM 718 N N . THR A 1 92 ? 4.285 -3.657 -8.780 1.00 86.50 92 THR A N 1
ATOM 719 C CA . THR A 1 92 ? 5.067 -2.413 -8.926 1.00 86.50 92 THR A CA 1
ATOM 720 C C . THR A 1 92 ? 4.240 -1.159 -9.208 1.00 86.50 92 THR A C 1
ATOM 722 O O . THR A 1 92 ? 4.814 -0.078 -9.274 1.00 86.50 92 THR A O 1
ATOM 725 N N . HIS A 1 93 ? 2.914 -1.283 -9.314 1.00 87.56 93 HIS A N 1
ATOM 726 C CA . HIS A 1 93 ? 1.989 -0.196 -9.653 1.00 87.56 93 HIS A CA 1
ATOM 727 C C . HIS A 1 93 ? 2.174 0.430 -11.056 1.00 87.56 93 HIS A C 1
ATOM 729 O O . HIS A 1 93 ? 2.260 1.651 -11.190 1.00 87.56 93 HIS A O 1
ATOM 735 N N . PRO A 1 94 ? 2.222 -0.368 -12.144 1.00 85.06 94 PRO A N 1
ATOM 736 C CA . PRO A 1 94 ? 2.285 0.188 -13.491 1.00 85.06 94 PRO A CA 1
ATOM 737 C C . PRO A 1 94 ? 0.907 0.605 -14.026 1.00 85.06 94 PRO A C 1
ATOM 739 O O . PRO A 1 94 ? -0.138 0.131 -13.577 1.00 85.06 94 PRO A O 1
ATOM 742 N N . ASP A 1 95 ? 0.910 1.410 -15.093 1.00 85.75 95 ASP A N 1
ATOM 743 C CA . ASP A 1 95 ? -0.281 1.640 -15.916 1.00 85.75 95 ASP A CA 1
ATOM 744 C C . ASP A 1 95 ? -0.674 0.353 -16.664 1.00 85.75 95 ASP A C 1
ATOM 746 O O . ASP A 1 95 ? -0.110 0.008 -17.708 1.00 85.75 95 ASP A O 1
ATOM 750 N N . LEU A 1 96 ? -1.675 -0.353 -16.127 1.00 87.12 96 LEU A N 1
ATOM 751 C CA . LEU A 1 96 ? -2.173 -1.617 -16.672 1.00 87.12 96 LEU A CA 1
ATOM 752 C C . LEU A 1 96 ? -2.727 -1.488 -18.097 1.00 87.12 96 LEU A C 1
ATOM 754 O O . LEU A 1 96 ? -2.633 -2.447 -18.864 1.00 87.12 96 LEU A O 1
ATOM 758 N N . ILE A 1 97 ? -3.292 -0.334 -18.474 1.00 88.69 97 ILE A N 1
ATOM 759 C CA . ILE A 1 97 ? -3.777 -0.114 -19.845 1.00 88.69 97 ILE A CA 1
ATOM 760 C C . ILE A 1 97 ? -2.576 0.007 -20.779 1.00 88.69 97 ILE A C 1
ATOM 762 O O . ILE A 1 97 ? -2.541 -0.662 -21.818 1.00 88.69 97 ILE A O 1
ATOM 766 N N . GLY A 1 98 ? -1.574 0.793 -20.380 1.00 88.00 98 GLY A N 1
ATOM 767 C CA . GLY A 1 98 ? -0.328 0.979 -21.119 1.00 88.00 98 GLY A CA 1
ATOM 768 C C . GLY A 1 98 ? 0.425 -0.327 -21.387 1.00 88.00 98 GLY A C 1
ATOM 769 O O . GLY A 1 98 ? 0.979 -0.500 -22.472 1.00 88.00 98 GLY A O 1
ATOM 770 N N . ILE A 1 99 ? 0.386 -1.281 -20.450 1.00 88.12 99 ILE A N 1
ATOM 771 C CA . ILE A 1 99 ? 1.038 -2.595 -20.602 1.00 88.12 99 ILE A CA 1
ATOM 772 C C . ILE A 1 99 ? 0.097 -3.716 -21.066 1.00 88.12 99 ILE A C 1
ATOM 774 O O . ILE A 1 99 ? 0.526 -4.861 -21.171 1.00 88.12 99 ILE A O 1
ATOM 778 N N . SER A 1 100 ? -1.174 -3.430 -21.361 1.00 91.44 100 SER A N 1
ATOM 779 C CA . SER A 1 100 ? -2.197 -4.464 -21.613 1.00 91.44 100 SER A CA 1
ATOM 780 C C . SER A 1 100 ? -1.894 -5.399 -22.793 1.00 91.44 100 SER A C 1
ATOM 782 O O . SER A 1 100 ? -2.328 -6.550 -22.795 1.00 91.44 100 SER A O 1
ATOM 784 N N . ALA A 1 101 ? -1.134 -4.930 -23.788 1.00 93.88 101 ALA A N 1
ATOM 785 C CA . ALA A 1 101 ? -0.692 -5.738 -24.926 1.00 93.88 101 ALA A CA 1
ATOM 786 C C . ALA A 1 101 ? 0.521 -6.635 -24.604 1.00 93.88 101 ALA A C 1
ATOM 788 O O . ALA A 1 101 ? 0.815 -7.568 -25.354 1.00 93.88 101 ALA A O 1
ATOM 789 N N . ASP A 1 102 ? 1.224 -6.367 -23.502 1.00 93.31 102 ASP A N 1
ATOM 790 C CA . ASP A 1 102 ? 2.360 -7.147 -23.021 1.00 93.31 102 ASP A CA 1
ATOM 791 C C . ASP A 1 102 ? 1.898 -8.140 -21.948 1.00 93.31 102 ASP A C 1
ATOM 793 O O . ASP A 1 102 ? 1.963 -7.901 -20.739 1.00 93.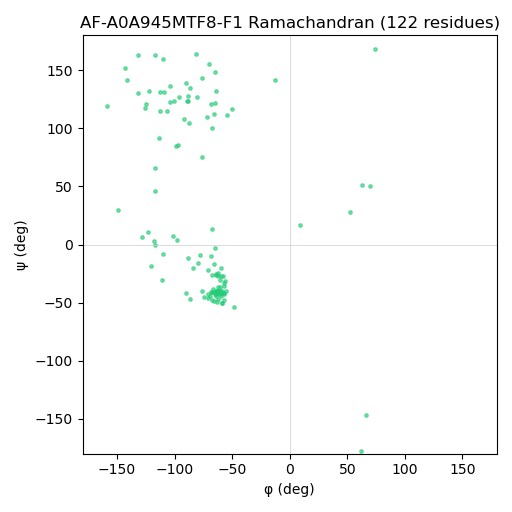31 102 ASP A O 1
ATOM 797 N N . GLU A 1 103 ? 1.432 -9.301 -22.409 1.00 93.31 103 GLU A N 1
ATOM 798 C CA . GLU A 1 103 ? 0.937 -10.370 -21.541 1.00 93.31 103 GLU A CA 1
ATOM 799 C C . GLU A 1 103 ? 1.976 -10.817 -20.498 1.00 93.31 103 GLU A C 1
ATOM 801 O O . GLU A 1 103 ? 1.613 -11.213 -19.387 1.00 93.31 103 GLU A O 1
ATOM 806 N N . LYS A 1 104 ? 3.272 -10.752 -20.825 1.00 92.75 104 LYS A N 1
ATOM 807 C CA . LYS A 1 104 ? 4.333 -11.154 -19.901 1.00 92.75 104 LYS A CA 1
ATOM 808 C C . LYS A 1 104 ? 4.398 -10.196 -18.714 1.00 92.75 104 LYS A C 1
ATOM 810 O O . LYS A 1 104 ? 4.430 -10.664 -17.575 1.00 92.75 104 LYS A O 1
ATOM 815 N N . ASN A 1 105 ? 4.395 -8.890 -18.973 1.00 88.31 105 ASN A N 1
ATOM 816 C CA . ASN A 1 105 ? 4.420 -7.881 -17.916 1.00 88.31 105 ASN A CA 1
ATOM 817 C C . ASN A 1 105 ? 3.118 -7.877 -17.109 1.00 88.31 105 ASN A C 1
ATOM 819 O O . ASN A 1 105 ? 3.164 -7.871 -15.882 1.00 88.31 105 ASN A O 1
ATOM 823 N N . LEU A 1 106 ? 1.964 -8.011 -17.767 1.00 90.75 106 LEU A N 1
ATOM 824 C CA . LEU A 1 106 ? 0.680 -8.099 -17.070 1.00 90.75 106 LEU A CA 1
ATOM 825 C C . LEU A 1 106 ? 0.617 -9.313 -16.121 1.00 90.75 106 LEU A C 1
ATOM 827 O O . LEU A 1 106 ? 0.165 -9.203 -14.981 1.00 90.75 106 LEU A O 1
ATOM 831 N N . ARG A 1 107 ? 1.114 -10.480 -16.562 1.00 90.50 107 ARG A N 1
ATOM 832 C CA . ARG A 1 107 ? 1.202 -11.685 -15.717 1.00 90.50 107 ARG A CA 1
ATOM 833 C C . ARG A 1 107 ? 2.192 -11.524 -14.570 1.00 90.50 107 ARG A C 1
ATOM 835 O O . ARG A 1 107 ? 1.922 -12.041 -13.489 1.00 90.50 107 ARG A O 1
ATOM 842 N N . TYR A 1 108 ? 3.322 -10.856 -14.796 1.00 89.19 108 TYR A N 1
ATOM 843 C CA . TYR A 1 108 ? 4.298 -10.573 -13.743 1.00 89.19 108 TYR A CA 1
ATOM 844 C C . TYR A 1 108 ? 3.654 -9.763 -12.616 1.00 89.19 108 TYR A C 1
ATOM 846 O O . TYR A 1 108 ? 3.695 -10.185 -11.461 1.00 89.19 108 TYR A O 1
ATOM 854 N N . GLU A 1 109 ? 2.968 -8.678 -12.969 1.00 90.25 109 GLU A N 1
ATOM 855 C CA . GLU A 1 109 ? 2.293 -7.813 -12.004 1.00 90.25 109 GLU A CA 1
ATOM 856 C C . GLU A 1 109 ? 1.217 -8.538 -11.208 1.00 90.25 109 GLU A C 1
ATOM 858 O O . GLU A 1 109 ? 1.128 -8.353 -10.001 1.00 90.25 109 GLU A O 1
ATOM 863 N N . TYR A 1 110 ? 0.438 -9.408 -11.854 1.00 85.69 110 TYR A N 1
ATOM 864 C CA . TYR A 1 110 ? -0.619 -10.171 -11.193 1.00 85.69 110 TYR A CA 1
ATOM 865 C C . TYR A 1 110 ? -0.091 -11.317 -10.308 1.00 85.69 110 TYR A C 1
ATOM 867 O O . TYR A 1 110 ? -0.546 -11.508 -9.179 1.00 85.69 110 TYR A O 1
ATOM 875 N N . LEU A 1 111 ? 0.868 -12.109 -10.801 1.00 83.69 111 LEU A N 1
ATOM 876 C CA . LEU A 1 111 ? 1.351 -13.299 -10.092 1.00 83.69 111 LEU A CA 1
ATOM 877 C C . LEU A 1 111 ? 2.274 -12.948 -8.921 1.00 83.69 111 LEU A C 1
ATOM 879 O O . LEU A 1 111 ? 2.185 -13.583 -7.868 1.00 83.69 111 LEU A O 1
ATOM 883 N N . CYS A 1 112 ? 3.155 -11.957 -9.081 1.00 75.75 112 CYS A N 1
ATOM 884 C CA . CYS A 1 112 ? 4.049 -11.519 -8.006 1.00 75.75 112 CYS A CA 1
ATOM 885 C C . CYS A 1 112 ? 3.263 -10.849 -6.876 1.00 75.75 112 CYS A C 1
ATOM 887 O O . CYS A 1 112 ? 3.491 -11.156 -5.707 1.00 75.75 112 CYS A O 1
ATOM 889 N N . ALA A 1 113 ? 2.267 -10.037 -7.236 1.00 77.44 113 ALA A N 1
ATOM 890 C CA . ALA A 1 113 ? 1.268 -9.497 -6.324 1.00 77.44 113 ALA A CA 1
ATOM 891 C C . ALA A 1 113 ? 0.648 -10.571 -5.424 1.00 77.44 113 ALA A C 1
ATOM 893 O O . ALA A 1 113 ? 0.681 -10.472 -4.198 1.00 77.44 113 ALA A O 1
ATOM 894 N N . HIS A 1 114 ? 0.126 -11.631 -6.042 1.00 77.12 114 HIS A N 1
ATOM 895 C CA . HIS A 1 114 ? -0.537 -12.707 -5.317 1.00 77.12 114 HIS A CA 1
ATOM 896 C C . HIS A 1 114 ? 0.419 -13.468 -4.384 1.00 77.12 114 HIS A C 1
ATOM 898 O O . HIS A 1 114 ? 0.061 -13.794 -3.252 1.00 77.12 114 HIS A O 1
ATOM 904 N N . ARG A 1 115 ? 1.657 -13.723 -4.830 1.00 71.81 115 ARG A N 1
ATOM 905 C CA . ARG A 1 115 ? 2.682 -14.399 -4.014 1.00 71.81 115 ARG A CA 1
ATOM 906 C C . ARG A 1 115 ? 3.064 -13.591 -2.778 1.00 71.81 115 ARG A C 1
ATOM 908 O O . ARG A 1 115 ? 3.206 -14.173 -1.709 1.00 71.81 115 ARG A O 1
ATOM 915 N N . ALA A 1 116 ? 3.183 -12.272 -2.900 1.00 64.62 116 ALA A N 1
ATOM 916 C CA . ALA A 1 116 ? 3.540 -11.412 -1.775 1.00 64.62 116 ALA A CA 1
ATOM 917 C C . ALA A 1 116 ? 2.475 -11.420 -0.657 1.00 64.62 116 ALA A C 1
ATOM 919 O O . ALA A 1 116 ? 2.797 -11.226 0.513 1.00 64.62 116 ALA A O 1
ATOM 920 N N . GLN A 1 117 ? 1.214 -11.708 -0.994 1.00 62.84 117 GLN A N 1
ATOM 921 C CA . GLN A 1 117 ? 0.116 -11.831 -0.029 1.00 62.84 117 GLN A CA 1
ATOM 922 C C . GLN A 1 117 ? 0.016 -13.219 0.622 1.00 62.84 117 GLN A C 1
ATOM 924 O O . GLN A 1 117 ? -0.571 -13.357 1.695 1.00 62.84 117 GLN A O 1
ATOM 929 N N . ALA A 1 118 ? 0.591 -14.254 0.003 1.00 56.41 118 ALA A N 1
ATOM 930 C CA . ALA A 1 118 ? 0.477 -15.640 0.440 1.00 56.41 118 ALA A CA 1
ATOM 931 C C . ALA A 1 118 ? 1.837 -16.180 0.923 1.00 56.41 118 ALA A C 1
ATOM 933 O O . ALA A 1 118 ? 2.572 -16.776 0.135 1.00 56.41 118 ALA A O 1
ATOM 934 N N . PRO A 1 119 ? 2.176 -16.081 2.225 1.00 48.94 119 PRO A N 1
ATOM 935 C CA . PRO A 1 119 ? 3.468 -16.550 2.739 1.00 48.94 119 PRO A CA 1
ATOM 936 C C . PRO A 1 119 ? 3.689 -18.077 2.639 1.00 48.94 119 PRO A C 1
ATOM 938 O O . PRO A 1 119 ? 4.768 -18.545 2.983 1.00 48.94 119 PRO A O 1
ATOM 941 N N . ASN A 1 120 ? 2.703 -18.861 2.174 1.00 39.84 120 ASN A N 1
ATOM 942 C 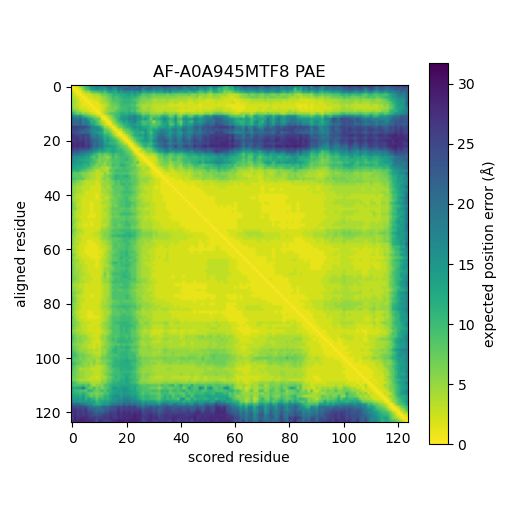CA . ASN A 1 120 ? 2.713 -20.331 2.221 1.00 39.84 120 ASN A CA 1
ATOM 943 C C . ASN A 1 120 ? 2.548 -21.051 0.866 1.00 39.84 120 ASN A C 1
ATOM 945 O O . ASN A 1 120 ? 2.357 -22.267 0.867 1.00 39.84 120 ASN A O 1
ATOM 949 N N . HIS A 1 121 ? 2.620 -20.373 -0.284 1.00 37.62 121 HIS A N 1
ATOM 950 C CA . HIS A 1 121 ? 2.596 -21.070 -1.580 1.00 37.62 121 HIS A CA 1
ATOM 951 C C . HIS A 1 121 ? 3.994 -21.124 -2.216 1.00 37.62 121 HIS A C 1
ATOM 953 O O . HIS A 1 121 ? 4.599 -20.073 -2.429 1.00 37.62 121 HIS A O 1
ATOM 959 N N . PRO A 1 122 ? 4.528 -22.324 -2.532 1.00 27.28 122 PRO A N 1
ATOM 960 C CA . PRO A 1 122 ? 5.813 -22.432 -3.205 1.00 27.28 122 PRO A CA 1
ATOM 961 C C . PRO A 1 122 ? 5.707 -21.831 -4.615 1.00 27.28 122 PRO A C 1
ATOM 963 O O . PRO A 1 122 ? 4.635 -21.889 -5.231 1.00 27.28 122 PRO A O 1
ATOM 966 N N . PRO A 1 123 ? 6.796 -21.252 -5.146 1.00 36.06 123 PRO A N 1
ATOM 967 C CA . PRO A 1 123 ? 6.814 -20.803 -6.525 1.00 36.06 123 PRO A CA 1
ATOM 968 C C . PRO A 1 123 ? 6.653 -22.021 -7.445 1.00 36.06 123 PRO A C 1
ATOM 970 O O . PRO A 1 123 ? 7.320 -23.036 -7.249 1.00 36.06 123 PRO A O 1
ATOM 973 N N . LEU A 1 124 ? 5.746 -21.911 -8.422 1.00 35.69 124 LEU A N 1
ATOM 974 C CA . LEU A 1 124 ? 5.769 -22.740 -9.634 1.00 35.69 124 LEU A CA 1
ATOM 975 C C . LEU A 1 124 ? 7.152 -22.678 -10.287 1.00 35.69 124 LEU A C 1
ATOM 977 O O . LEU A 1 124 ? 7.680 -21.538 -10.350 1.00 35.69 124 LEU A O 1
#

Sequence (124 aa):
MSFYVAAYDTEAVFAWWEPTRSDAAGYDAYLSYEGEPRETFLAGARAVAEAHLGTETPATFFIVAKLLDHCGSELRAILDHPSFDLQCHSYTHPDLIGISADEKNLRYEYLCAHRAQAPNHPPL

Nearest PDB structures (foldseek):
  2w3z-assembly1_A  TM=6.590E-01  e=1.012E+00  Streptococcus mutans UA159
  3j15-assembly1_A  TM=4.647E-01  e=2.049E+00  Thermococcus kodakarensis

pLDDT: mean 80.83, std 17.9, range [27.28, 97.69]

Solvent-accessible surface area (backbone atoms only — not comparable to full-atom values): 7470 Å² total; per-residue (Å²): 137,90,78,79,66,53,75,41,84,46,63,74,52,44,86,82,82,70,99,80,70,79,96,75,67,64,79,74,72,50,57,45,72,54,70,68,42,35,54,54,41,53,52,50,56,40,54,56,44,52,56,26,64,78,66,73,44,39,36,36,38,27,32,27,26,54,52,47,83,65,45,36,70,60,48,45,76,59,54,78,44,95,58,44,44,84,45,77,38,37,22,84,61,73,65,62,76,84,40,59,87,40,59,68,61,52,47,48,30,54,52,52,22,53,49,64,74,37,96,82,66,80,83,128

Foldseek 3Di:
DDADAAEDALDQDFPDDDPPDDPDPDPVVGGDLDDPSVVVSLVVLQVVLVVCVVVVHAYEYAYQLCNCVRQVVSNCVRAVDPSYHYHHCWNHNDDCVVCVVVPVVNCNRVVSRVCSVDVPDDDD

Mean predicted aligned error: 7.6 Å

Radius of gyration: 15.91 Å; Cα contacts (8 Å, |Δi|>4): 143; chains: 1; bounding box: 44×44×43 Å

Secondary structure (DSSP, 8-state):
-PPP-EEEEE----S---S-S-TTS-GGGG---SSHHHHHHHHHHHHHHHHHHHHT--EEEEE-THHHHHHHHHHHHHH-STTEEEEE--SS---TTTTTT-HHHHHHHHHHHHHHH-TT----